Protein 1I0V (pdb70)

Nearest PDB structures (foldseek):
  1i2g-assembly1_A  TM=1.007E+00  e=4.460E-22  Aspergillus oryzae
  1g02-assembly1_A  TM=1.008E+00  e=8.423E-22  Aspergillus oryzae
  1low-assembly1_A  TM=1.007E+00  e=7.904E-22  Aspergillus oryzae
  1fzu-assembly1_A  TM=1.007E+00  e=9.565E-22  Aspergillus oryzae
  1loy-assembly1_A  TM=1.006E+00  e=1.019E-21  Aspergillus oryzae

Secondary structure (DSSP, 8-state):
--SEEETTEEE-HHHHHHHHHHHHHHHHHT--BTTTTBSEEE--TT----SS-S-EEEEE--TTSSPP-SS---SEEEEEETT--EEEEEESTTSSTT--EE--

InterPro domains:
  IPR000026 Guanine-specific ribonuclease N1-like [PF00545] (26-130)
  IPR016191 Ribonuclease/ribotoxin [SSF53933] (27-129)
  IPR048269 Ribonuclease ribotoxin, alpha-sarcin type [PIRSF037430] (25-130)

B-factor: mean 15.84, std 8.03, range [5.43, 46.34]

Radius of gyration: 12.36 Å; Cα contacts (8 Å, |Δi|>4): 205; chains: 1; bounding box: 28×29×30 Å

Sequence (104 aa):
ACDYTCGSNCYSSSDVSTAQAAGYKLHEDGETVGSNSYPHKYNNYEGFDFSVSSPYYEWPILSSGDVYSGGGGSPGADRVVFNENNQLAGVITHTGASGNNFVECT

Solvent-accessible surface area: 5388 Å² total; per-residue (Å²): 153,48,77,54,46,2,45,116,46,73,4,43,62,76,52,2,67,73,6,18,59,26,0,44,69,35,40,97,92,68,98,79,28,30,124,81,51,7,11,64,88,10,77,34,191,60,55,37,124,27,121,28,74,70,69,23,33,11,1,1,8,38,80,80,56,100,65,8,102,29,58,98,19,44,31,2,9,0,0,0,2,74,100,55,80,61,16,10,4,0,2,47,60,78,22,93,71,84,82,21,58,90,15,138

Organism: Aspergillus oryzae (strain ATCC 42149 / RIB 40) (NCBI:txid510516)

CATH classification: 3.10.450.30

GO terms:
  GO:0001411 hyphal tip (C, IDA)
  GO:0030428 cell septum (C, IDA)

Structure (mmCIF, N/CA/C/O backbone):
data_1I0V
#
_entry.id   1I0V
#
_cell.length_a   40.321
_cell.length_b   47.609
_cell.length_c   50.541
_cell.angle_alpha   90.0
_cell.angle_beta   90.0
_cell.angle_gamma   90.0
#
_symmetry.space_group_name_H-M   'P 21 21 21'
#
loop_
_entity.id
_entity.type
_entity.pdbx_description
1 polymer 'GUANYL-SPECIFIC RIBONUCLEASE T1'
2 non-polymer 'CALCIUM ION'
3 non-polymer "GUANOSINE-2'-MONOPHOSPHATE"
4 water water
#
loop_
_atom_site.group_PDB
_atom_site.id
_atom_site.type_symbol
_atom_site.label_atom_id
_atom_site.label_alt_id
_atom_site.label_comp_id
_atom_site.label_asym_id
_atom_site.label_entity_id
_atom_site.label_seq_id
_atom_site.pdbx_PDB_ins_code
_atom_site.Cartn_x
_atom_site.Cartn_y
_atom_site.Cartn_z
_atom_site.occupancy
_atom_site.B_iso_or_equiv
_atom_site.auth_seq_id
_atom_site.auth_comp_id
_atom_site.auth_asym_id
_atom_site.auth_atom_id
_atom_site.pdbx_PDB_model_num
ATOM 1 N N . ALA A 1 1 ? 4.416 6.275 30.504 1.00 10.62 1 ALA A N 1
ATOM 2 C CA . ALA A 1 1 ? 5.677 5.930 29.789 1.00 10.78 1 ALA A CA 1
ATOM 3 C C . ALA A 1 1 ? 5.731 6.672 28.461 1.00 10.27 1 ALA A C 1
ATOM 4 O O . ALA A 1 1 ? 4.694 7.005 27.890 1.00 13.18 1 ALA A O 1
ATOM 6 N N . CYS A 1 2 ? 6.943 6.926 27.973 1.00 10.53 2 CYS A N 1
ATOM 7 C CA . CYS A 1 2 ? 7.132 7.637 26.708 1.00 10.95 2 CYS A CA 1
ATOM 8 C C . CYS A 1 2 ? 7.127 6.685 25.534 1.00 12.72 2 CYS A C 1
ATOM 9 O O . CYS A 1 2 ? 7.711 5.605 25.598 1.00 14.39 2 CYS A O 1
ATOM 12 N N . ASP A 1 3 ? 6.463 7.082 24.460 1.00 10.09 3 ASP A N 1
ATOM 13 C CA . ASP A 1 3 ? 6.457 6.275 23.258 1.00 11.45 3 ASP A CA 1
ATOM 14 C C . ASP A 1 3 ? 7.807 6.520 22.593 1.00 10.46 3 ASP A C 1
ATOM 15 O O . ASP A 1 3 ? 8.362 5.640 21.940 1.00 12.84 3 ASP A O 1
ATOM 20 N N . TYR A 1 4 ? 8.331 7.728 22.785 1.00 9.94 4 TYR A N 1
ATOM 21 C CA . TYR A 1 4 ? 9.629 8.121 22.252 1.00 9.96 4 TYR A CA 1
ATOM 22 C C . TYR A 1 4 ? 10.347 8.939 23.312 1.00 9.03 4 TYR A C 1
ATOM 23 O O . TYR A 1 4 ? 9.778 9.870 23.878 1.00 11.08 4 TYR A O 1
ATOM 32 N N . THR A 1 5 ? 11.588 8.576 23.597 1.00 8.88 5 THR A N 1
ATOM 33 C CA . THR A 1 5 ? 12.372 9.301 24.576 1.00 10.18 5 THR A CA 1
ATOM 34 C C . THR A 1 5 ? 13.582 9.867 23.854 1.00 8.54 5 THR A C 1
ATOM 35 O O . THR A 1 5 ? 14.412 9.121 23.337 1.00 10.61 5 THR A O 1
ATOM 39 N N . CYS A 1 6 ? 13.659 11.192 23.787 1.00 8.29 6 CYS A N 1
ATOM 40 C CA . CYS A 1 6 ? 14.769 11.868 23.132 1.00 8.62 6 CYS A CA 1
ATOM 41 C C . CYS A 1 6 ? 15.584 12.527 24.229 1.00 9.72 6 CYS A C 1
ATOM 42 O O . CYS A 1 6 ? 15.308 13.661 24.619 1.00 10.28 6 CYS A O 1
ATOM 45 N N . GLY A 1 7 ? 16.593 11.820 24.724 1.00 12.60 7 GLY A N 1
ATOM 46 C CA . GLY A 1 7 ? 17.387 12.369 25.802 1.00 12.08 7 GLY A CA 1
ATOM 47 C C . GLY A 1 7 ? 16.486 12.427 27.020 1.00 13.08 7 GLY A C 1
ATOM 48 O O . GLY A 1 7 ? 16.082 11.392 27.545 1.00 14.85 7 GLY A O 1
ATOM 49 N N . SER A 1 8 ? 16.149 13.638 27.451 1.00 11.42 8 SER A N 1
ATOM 50 C CA . SER A 1 8 ? 15.288 13.835 28.608 1.00 13.96 8 SER A CA 1
ATOM 51 C C . SER A 1 8 ? 13.851 14.156 28.199 1.00 11.72 8 SER A C 1
ATOM 52 O O . SER A 1 8 ? 12.955 14.189 29.043 1.00 16.09 8 SER A O 1
ATOM 55 N N . ASN A 1 9 ? 13.632 14.395 26.911 1.00 8.89 9 ASN A N 1
ATOM 56 C CA . ASN A 1 9 ? 12.299 14.729 26.428 1.00 8.44 9 ASN A CA 1
ATOM 57 C C . ASN A 1 9 ? 11.453 13.495 26.163 1.00 8.52 9 ASN A C 1
ATOM 58 O O . ASN A 1 9 ? 11.896 12.528 25.543 1.00 11.54 9 ASN A O 1
ATOM 63 N N . CYS A 1 10 ? 10.218 13.561 26.632 1.00 8.47 10 CYS A N 1
ATOM 64 C CA . CYS A 1 10 ? 9.265 12.468 26.537 1.00 9.05 10 CYS A CA 1
ATOM 65 C C . CYS A 1 10 ? 8.113 12.792 25.609 1.00 8.66 10 CYS A C 1
ATOM 66 O O . CYS A 1 10 ? 7.399 13.767 25.826 1.00 9.84 10 CYS A O 1
ATOM 69 N N . TYR A 1 11 ? 7.918 11.962 24.592 1.00 8.52 11 TYR A N 1
ATOM 70 C CA . TYR A 1 11 ? 6.847 12.178 23.633 1.00 8.27 11 TYR A CA 1
ATOM 71 C C . TYR A 1 11 ? 5.909 10.995 23.515 1.00 9.13 11 TYR A C 1
ATOM 72 O O . TYR A 1 11 ? 6.333 9.840 23.581 1.00 10.46 11 TYR A O 1
ATOM 81 N N . SER A 1 12 ? 4.630 11.295 23.338 1.00 8.85 12 SER A 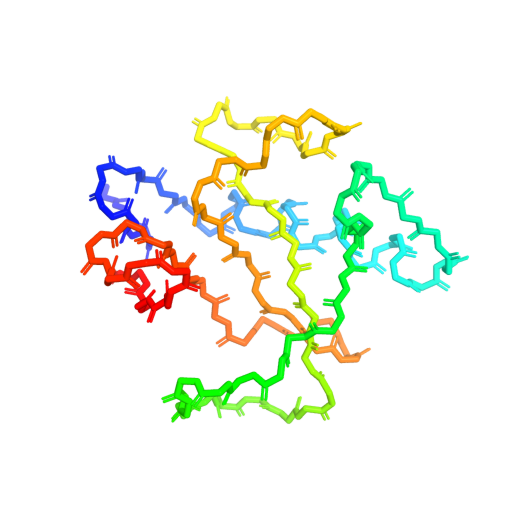N 1
ATOM 82 C CA . SER A 1 12 ? 3.634 10.258 23.141 1.00 9.14 12 SER A CA 1
ATOM 83 C C . SER A 1 12 ? 3.401 10.213 21.636 1.00 9.93 12 SER A C 1
ATOM 84 O O . SER A 1 12 ? 3.826 11.112 20.902 1.00 9.65 12 SER A O 1
ATOM 87 N N . SER A 1 13 ? 2.735 9.167 21.169 1.00 9.31 13 SER A N 1
ATOM 88 C CA . SER A 1 13 ? 2.455 9.048 19.752 1.00 10.35 13 SER A CA 1
ATOM 89 C C . SER A 1 13 ? 1.623 10.233 19.278 1.00 9.48 13 SER A C 1
ATOM 90 O O . SER A 1 13 ? 1.775 10.681 18.144 1.00 10.31 13 SER A O 1
ATOM 95 N N . SER A 1 14 ? 0.751 10.749 20.141 1.00 10.57 14 SER A N 1
ATOM 96 C CA . SER A 1 14 ? -0.079 11.886 19.763 1.00 10.89 14 SER A CA 1
ATOM 97 C C . SER A 1 14 ? 0.774 13.139 19.554 1.00 8.81 14 SER A C 1
ATOM 98 O O . SER A 1 14 ? 0.465 13.960 18.691 1.00 9.87 14 SER A O 1
ATOM 101 N N . ASP A 1 15 ? 1.844 13.286 20.333 1.00 8.25 15 ASP A N 1
ATOM 102 C CA . ASP A 1 15 ? 2.727 14.441 20.175 1.00 7.30 15 ASP A CA 1
ATOM 103 C C . ASP A 1 15 ? 3.363 14.368 18.799 1.00 8.78 15 ASP A C 1
ATOM 104 O O . ASP A 1 15 ? 3.460 15.357 18.077 1.00 8.45 15 ASP A O 1
ATOM 109 N N . VAL A 1 16 ? 3.816 13.174 18.448 1.00 8.09 16 VAL A N 1
ATOM 110 C CA . VAL A 1 16 ? 4.466 12.956 17.167 1.00 9.04 16 VAL A CA 1
ATOM 111 C C . VAL A 1 16 ? 3.513 13.184 15.994 1.00 8.86 16 VAL A C 1
ATOM 112 O O . VAL A 1 16 ? 3.872 13.820 15.009 1.00 10.40 16 VAL A O 1
ATOM 116 N N . SER A 1 17 ? 2.300 12.658 16.098 1.00 9.81 17 SER A N 1
ATOM 117 C CA . SER A 1 17 ? 1.313 12.812 15.039 1.00 10.20 17 SER A CA 1
ATOM 118 C C . SER A 1 17 ? 0.984 14.275 14.797 1.00 10.19 17 SER A C 1
ATOM 119 O O . SER A 1 17 ? 0.858 14.721 13.655 1.00 10.41 17 SER A O 1
ATOM 126 N N . THR A 1 18 ? 0.816 15.012 15.882 1.00 10.08 18 THR A N 1
ATOM 127 C CA . THR A 1 18 ? 0.500 16.427 15.793 1.00 11.11 18 THR A CA 1
ATOM 128 C C . THR A 1 18 ? 1.634 17.191 15.104 1.00 9.81 18 THR A C 1
ATOM 129 O O . THR A 1 18 ? 1.388 18.004 14.212 1.00 12.20 18 THR A O 1
ATOM 133 N N . ALA A 1 19 ? 2.872 16.933 15.518 1.00 9.49 19 ALA A N 1
ATOM 134 C CA . ALA A 1 19 ? 4.017 17.607 14.917 1.00 9.99 19 ALA A CA 1
ATOM 135 C C . ALA A 1 19 ? 4.129 17.238 13.442 1.00 9.98 19 ALA A C 1
ATOM 136 O O . ALA A 1 19 ? 4.301 18.101 12.581 1.00 10.01 19 ALA A O 1
ATOM 138 N N . GLN A 1 20 ? 4.028 15.945 13.153 1.00 9.02 20 GLN A N 1
ATOM 139 C CA . GLN A 1 20 ? 4.125 15.454 11.786 1.00 8.38 20 GLN A CA 1
ATOM 140 C C . GLN A 1 20 ? 3.077 16.076 10.866 1.00 10.22 20 GLN A C 1
ATOM 141 O O . GLN A 1 20 ? 3.375 16.425 9.725 1.00 11.33 20 GLN A O 1
ATOM 147 N N . ALA A 1 21 ? 1.850 16.211 11.359 1.00 11.00 21 ALA A N 1
ATOM 148 C CA . ALA A 1 21 ? 0.773 16.790 10.562 1.00 12.27 21 ALA A CA 1
ATOM 149 C C . ALA A 1 21 ? 1.100 18.223 10.150 1.00 10.10 21 ALA A C 1
ATOM 150 O O . ALA A 1 21 ? 0.864 18.618 9.009 1.00 11.60 21 ALA A O 1
ATOM 152 N N . ALA A 1 22 ? 1.644 18.997 11.083 1.00 10.62 22 ALA A N 1
ATOM 153 C CA . ALA A 1 22 ? 2.003 20.385 10.811 1.00 10.86 22 ALA A CA 1
ATOM 154 C C . ALA A 1 22 ? 3.120 20.451 9.778 1.00 11.05 22 ALA A C 1
ATOM 155 O O . ALA A 1 22 ? 3.049 21.217 8.815 1.00 11.97 22 ALA A O 1
ATOM 157 N N . GLY A 1 23 ? 4.153 19.641 9.980 1.00 8.96 23 GLY A N 1
ATOM 158 C CA . GLY A 1 23 ? 5.269 19.630 9.056 1.00 9.84 23 GLY A CA 1
ATOM 159 C C . GLY A 1 23 ? 4.873 19.193 7.661 1.00 8.87 23 GLY A C 1
ATOM 160 O O . GLY A 1 23 ? 5.309 19.776 6.668 1.00 10.21 23 GLY A O 1
ATOM 161 N N . TYR A 1 24 ? 4.032 18.167 7.574 1.00 9.09 24 TYR A N 1
ATOM 162 C CA . TYR A 1 24 ? 3.609 17.673 6.275 1.00 8.98 24 TYR A CA 1
ATOM 163 C C . TYR A 1 24 ? 2.789 18.707 5.518 1.00 9.66 24 TYR A C 1
ATOM 164 O O . TYR A 1 24 ? 2.942 18.864 4.308 1.00 10.30 24 TYR A O 1
ATOM 173 N N . LYS A 1 25 ? 1.916 19.409 6.230 1.00 9.44 25 LYS A N 1
ATOM 174 C CA . LYS A 1 25 ? 1.086 20.433 5.604 1.00 11.44 25 LYS A CA 1
ATOM 175 C C . LYS A 1 25 ? 1.962 21.503 4.955 1.00 9.68 25 LYS A C 1
ATOM 176 O O . LYS A 1 25 ? 1.736 21.888 3.806 1.00 11.55 25 LYS A O 1
ATOM 179 N N . LEU A 1 26 ? 2.963 21.977 5.690 1.00 8.72 26 LEU A N 1
ATOM 180 C CA . LEU A 1 26 ? 3.870 22.991 5.165 1.00 9.17 26 LEU A CA 1
ATOM 181 C C . LEU A 1 26 ? 4.596 22.446 3.950 1.00 9.18 26 LEU A C 1
ATOM 182 O O . LEU A 1 26 ? 4.763 23.139 2.948 1.00 10.89 26 LEU A O 1
ATOM 187 N N . HIS A 1 27 ? 5.023 21.193 4.037 1.00 9.91 27 HIS A N 1
ATOM 188 C CA . HIS A 1 27 ? 5.719 20.564 2.930 1.00 9.55 27 HIS A CA 1
ATOM 189 C C . HIS A 1 27 ? 4.843 20.547 1.685 1.00 9.75 27 HIS A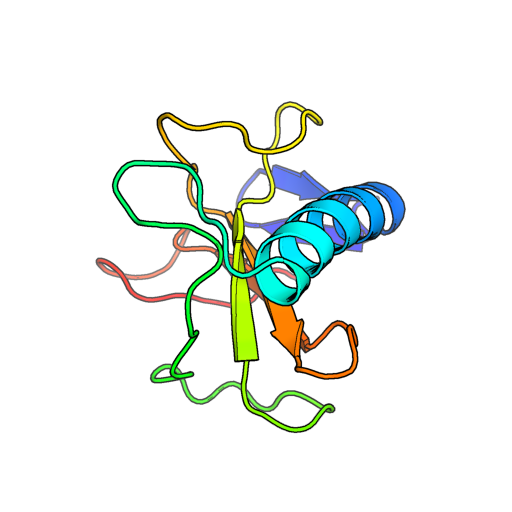 C 1
ATOM 190 O O . HIS A 1 27 ? 5.294 20.884 0.593 1.00 11.10 27 HIS A O 1
ATOM 197 N N . GLU A 1 28 ? 3.589 20.146 1.854 1.00 9.76 28 GLU A N 1
ATOM 198 C CA . GLU A 1 28 ? 2.659 20.075 0.734 1.00 11.04 28 GLU A CA 1
ATOM 199 C C . GLU A 1 28 ? 2.396 21.442 0.118 1.00 11.14 28 GLU A C 1
ATOM 200 O O . GLU A 1 28 ? 2.230 21.562 -1.096 1.00 14.24 28 GLU A O 1
ATOM 206 N N . ASP A 1 29 ? 2.365 22.472 0.955 1.00 11.09 29 ASP A N 1
ATOM 207 C CA . ASP A 1 29 ? 2.112 23.823 0.471 1.00 12.53 29 ASP A CA 1
ATOM 208 C C . ASP A 1 29 ? 3.360 24.517 -0.060 1.00 11.70 29 ASP A C 1
ATOM 209 O O . ASP A 1 29 ? 3.269 25.596 -0.643 1.00 14.43 29 ASP A O 1
ATOM 214 N N . GLY A 1 30 ? 4.521 23.903 0.137 1.00 10.57 30 GLY A N 1
ATOM 215 C CA . GLY A 1 30 ? 5.755 24.505 -0.336 1.00 11.54 30 GLY A CA 1
ATOM 216 C C . GLY A 1 30 ? 6.146 25.732 0.468 1.00 11.17 30 GLY A C 1
ATOM 217 O O . GLY A 1 30 ? 6.661 26.708 -0.078 1.00 11.66 30 GLY A O 1
ATOM 218 N N . GLU A 1 31 ? 5.898 25.684 1.771 1.00 10.33 31 GLU A N 1
ATOM 219 C CA . GLU A 1 31 ? 6.227 26.793 2.656 1.00 10.44 31 GLU A CA 1
ATOM 220 C C . GLU A 1 31 ? 7.128 26.301 3.773 1.00 10.08 31 GLU A C 1
ATOM 221 O O . GLU A 1 31 ? 7.202 25.101 4.039 1.00 11.08 31 GLU A O 1
ATOM 227 N N . THR A 1 32 ? 7.816 27.227 4.428 1.00 10.88 32 THR A N 1
ATOM 228 C CA . THR A 1 32 ? 8.717 26.862 5.512 1.00 10.50 32 THR A CA 1
ATOM 229 C C . THR A 1 32 ? 8.599 27.846 6.661 1.00 12.01 32 THR A C 1
ATOM 230 O O . THR A 1 32 ? 7.973 28.900 6.532 1.00 13.84 32 THR A O 1
ATOM 234 N N . VAL A 1 33 ? 9.192 27.492 7.793 1.00 9.61 33 VAL A N 1
ATOM 235 C CA . VAL A 1 33 ? 9.176 28.351 8.966 1.00 12.46 33 VAL A CA 1
ATOM 236 C C . VAL A 1 33 ? 10.531 28.231 9.656 1.00 10.00 33 VAL A C 1
ATOM 237 O O . VAL A 1 33 ? 11.179 27.184 9.595 1.00 11.99 33 VAL A O 1
ATOM 244 N N . GLY A 1 34 ? 10.964 29.311 10.295 1.00 11.62 34 GLY A N 1
ATOM 245 C CA . GLY A 1 34 ? 12.237 29.293 10.990 1.00 12.40 34 GLY A CA 1
ATOM 246 C C . GLY A 1 34 ? 13.416 29.638 10.104 1.00 12.07 34 GLY A C 1
ATOM 247 O O . GLY A 1 34 ? 13.339 29.550 8.879 1.00 11.65 34 GLY A O 1
ATOM 248 N N . SER A 1 35 ? 14.520 30.028 10.732 1.00 11.87 35 SER A N 1
ATOM 249 C CA . SER A 1 35 ? 15.720 30.387 9.994 1.00 12.55 35 SER A CA 1
ATOM 250 C C . SER A 1 35 ? 16.350 29.190 9.293 1.00 13.08 35 SER A C 1
ATOM 251 O O . SER A 1 35 ? 17.105 29.362 8.337 1.00 14.74 35 SER A O 1
ATOM 256 N N . ASN A 1 36 ? 16.047 27.981 9.762 1.00 11.94 36 ASN A N 1
ATOM 257 C CA . ASN A 1 36 ? 16.593 26.775 9.141 1.00 14.22 36 ASN A CA 1
ATOM 258 C C . ASN A 1 36 ? 15.653 26.215 8.079 1.00 13.43 36 ASN A C 1
ATOM 259 O O . ASN A 1 36 ? 15.888 25.140 7.528 1.00 14.79 36 ASN A O 1
ATOM 264 N N . SER A 1 37 ? 14.582 26.951 7.807 1.00 10.81 37 SER A N 1
ATOM 265 C CA . SER A 1 37 ? 13.608 26.569 6.796 1.00 11.86 37 SER A CA 1
ATOM 266 C C . SER A 1 37 ? 13.048 25.158 6.949 1.00 9.98 37 SER A C 1
ATOM 267 O O . SER A 1 37 ? 13.305 24.279 6.125 1.00 13.00 37 SER A O 1
ATOM 272 N N . TYR A 1 38 ? 12.273 24.953 8.006 1.00 9.33 38 TYR A N 1
ATOM 273 C CA . TYR A 1 38 ? 11.642 23.661 8.245 1.00 7.51 38 TYR A CA 1
ATOM 274 C C . TYR A 1 38 ? 10.249 23.697 7.634 1.00 9.61 38 TYR A C 1
ATOM 275 O O . TYR A 1 38 ? 9.594 24.737 7.622 1.00 10.23 38 TYR A O 1
ATOM 284 N N . PRO A 1 39 ? 9.783 22.569 7.090 1.00 7.37 39 PRO A N 1
ATOM 285 C CA . PRO A 1 39 ? 10.478 21.284 7.023 1.00 7.78 39 PRO A CA 1
ATOM 286 C C . PRO A 1 39 ? 11.442 21.304 5.855 1.00 7.92 39 PRO A C 1
ATOM 287 O O . PRO A 1 39 ? 11.212 21.993 4.867 1.00 10.64 39 PRO A O 1
ATOM 291 N N . HIS A 1 40 ? 12.532 20.563 5.971 1.00 9.33 40 HIS A N 1
ATOM 292 C CA . HIS A 1 40 ? 13.477 20.492 4.876 1.00 9.14 40 HIS A CA 1
ATOM 293 C C . HIS A 1 40 ? 13.936 19.053 4.745 1.00 8.79 40 HIS A C 1
ATOM 294 O O . HIS A 1 40 ? 13.705 18.229 5.6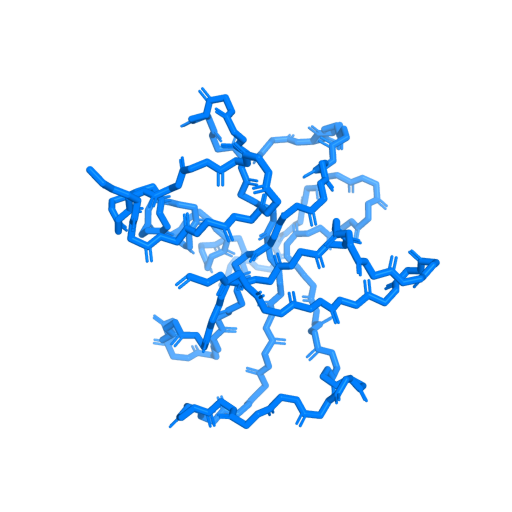33 1.00 10.14 40 HIS A O 1
ATOM 301 N N . LYS A 1 41 ? 14.564 18.746 3.621 1.00 10.92 41 LYS A N 1
ATOM 302 C CA . LYS A 1 41 ? 15.029 17.397 3.364 1.00 10.86 41 LYS A CA 1
ATOM 303 C C . LYS A 1 41 ? 15.983 16.875 4.425 1.00 12.06 41 LYS A C 1
ATOM 304 O O . LYS A 1 41 ? 16.842 17.601 4.923 1.00 12.98 41 LYS A O 1
ATOM 308 N N . TYR A 1 42 ? 15.792 15.612 4.786 1.00 11.67 42 TYR A N 1
ATOM 309 C CA . TYR A 1 42 ? 16.652 14.930 5.741 1.00 10.78 42 TYR A CA 1
ATOM 310 C C . TYR A 1 42 ? 17.415 13.938 4.869 1.00 12.91 42 TYR A C 1
ATOM 311 O O . TYR A 1 42 ? 16.824 13.023 4.305 1.00 12.80 42 TYR A O 1
ATOM 320 N N . ASN A 1 43 ? 18.724 14.133 4.757 1.00 13.97 43 ASN A N 1
ATOM 321 C CA . ASN A 1 43 ? 19.572 13.298 3.904 1.00 13.20 43 ASN A CA 1
ATOM 322 C C . ASN A 1 43 ? 19.909 11.907 4.429 1.00 13.71 43 ASN A C 1
ATOM 323 O O . ASN A 1 43 ? 20.368 11.049 3.676 1.00 18.70 43 ASN A O 1
ATOM 328 N N . ASN A 1 44 ? 19.674 11.690 5.715 1.00 12.94 44 ASN A N 1
ATOM 329 C CA . ASN A 1 44 ? 19.970 10.422 6.366 1.00 12.08 44 ASN A CA 1
ATOM 330 C C . ASN A 1 44 ? 21.449 10.059 6.258 1.00 12.44 44 ASN A C 1
ATOM 331 O O . ASN A 1 44 ? 21.801 8.930 5.906 1.00 15.64 44 ASN A O 1
ATOM 336 N N . TYR A 1 45 ? 22.313 11.023 6.562 1.00 11.92 45 TYR A N 1
ATOM 337 C CA . TYR A 1 45 ? 23.752 10.788 6.529 1.00 14.22 45 TYR A CA 1
ATOM 338 C C . TYR A 1 45 ? 24.076 9.735 7.583 1.00 14.86 45 TYR A C 1
ATOM 339 O O . TYR A 1 45 ? 25.010 8.947 7.426 1.00 16.92 45 TYR A O 1
ATOM 348 N N . GLU A 1 46 ? 23.295 9.736 8.661 1.00 13.63 46 GLU A N 1
ATOM 349 C CA . GLU A 1 46 ? 23.478 8.791 9.757 1.00 14.64 46 GLU A CA 1
ATOM 350 C C . GLU A 1 46 ? 23.324 7.350 9.287 1.00 16.13 46 GLU A C 1
ATOM 351 O O . GLU A 1 46 ? 23.928 6.437 9.851 1.00 18.12 46 GLU A O 1
ATOM 357 N N . GLY A 1 47 ? 22.501 7.147 8.264 1.00 17.33 47 GLY A N 1
ATOM 358 C CA . GLY A 1 47 ? 22.293 5.810 7.739 1.00 16.21 47 GLY A CA 1
ATOM 359 C C . GLY A 1 47 ? 21.285 4.978 8.508 1.00 20.45 47 GLY A C 1
ATOM 360 O O . GLY A 1 47 ? 21.408 3.753 8.567 1.00 23.20 47 GLY A O 1
ATOM 361 N N . PHE A 1 48 ? 20.291 5.630 9.103 1.00 15.26 48 PHE A N 1
ATOM 362 C CA . PHE A 1 48 ? 19.262 4.915 9.850 1.00 15.07 48 PHE A CA 1
ATOM 363 C C . PHE A 1 48 ? 18.508 3.996 8.907 1.00 17.49 48 PHE A C 1
ATOM 364 O O . PHE A 1 48 ? 18.310 4.319 7.738 1.00 19.94 48 PHE A O 1
ATOM 372 N N . ASP A 1 49 ? 18.081 2.847 9.420 1.00 21.51 49 ASP A N 1
ATOM 373 C CA . ASP A 1 49 ? 1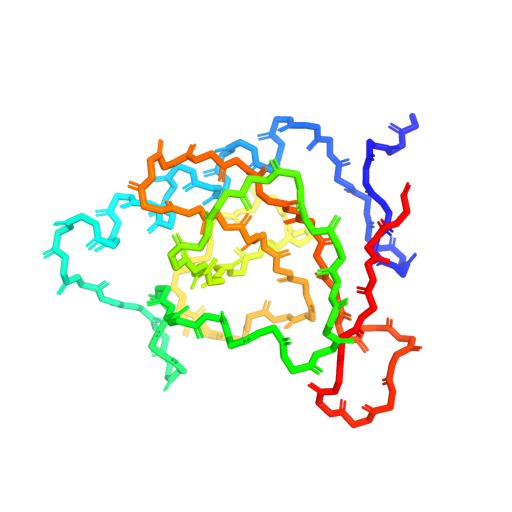7.348 1.889 8.604 1.00 20.26 49 ASP A CA 1
ATOM 374 C C . ASP A 1 49 ? 15.846 2.082 8.787 1.00 24.02 49 ASP A C 1
ATOM 375 O O . ASP A 1 49 ? 15.191 1.318 9.495 1.00 33.94 49 ASP A O 1
ATOM 380 N N . PHE A 1 50 ? 15.300 3.115 8.146 1.00 23.78 50 PHE A N 1
ATOM 381 C CA . PHE A 1 50 ? 13.875 3.402 8.237 1.00 20.18 50 PHE A CA 1
ATOM 382 C C . PHE A 1 50 ? 13.070 2.368 7.455 1.00 19.33 50 PHE A C 1
ATOM 383 O O . PHE A 1 50 ? 13.531 1.855 6.436 1.00 25.77 50 PHE A O 1
ATOM 391 N N . SER A 1 51 ? 11.863 2.072 7.932 1.00 20.11 51 SER A N 1
ATOM 392 C CA . SER A 1 51 ? 11.006 1.082 7.288 1.00 20.34 51 SER A CA 1
ATOM 393 C C . SER A 1 51 ? 10.200 1.658 6.130 1.00 25.46 51 SER A C 1
ATOM 394 O O . SER A 1 51 ? 9.545 0.918 5.397 1.00 29.14 51 SER A O 1
ATOM 399 N N . VAL A 1 52 ? 10.234 2.977 5.970 1.00 17.82 52 VAL A N 1
ATOM 400 C CA . VAL A 1 52 ? 9.507 3.617 4.882 1.00 17.23 52 VAL A CA 1
ATOM 401 C C . VAL A 1 52 ? 10.487 4.225 3.890 1.00 15.69 52 VAL A C 1
ATOM 402 O O . VAL A 1 52 ? 11.627 4.532 4.236 1.00 18.20 52 VAL A O 1
ATOM 406 N N . SER A 1 53 ? 10.035 4.392 2.654 1.00 19.98 53 SER A N 1
ATOM 407 C CA . SER A 1 53 ? 10.869 4.931 1.589 1.00 16.08 53 SER A CA 1
ATOM 408 C C . SER A 1 53 ? 11.116 6.433 1.646 1.00 16.97 53 SER A C 1
ATOM 409 O O . SER A 1 53 ? 10.317 7.194 2.195 1.00 17.38 53 SER A O 1
ATOM 414 N N . SER A 1 54 ? 12.241 6.844 1.068 1.00 19.02 54 SER A N 1
ATOM 415 C CA . SER A 1 54 ? 12.620 8.248 0.997 1.00 18.50 54 SER A CA 1
ATOM 416 C C . SER A 1 54 ? 11.879 8.814 -0.215 1.00 21.86 54 SER A C 1
ATOM 417 O O . SER A 1 54 ? 11.236 8.068 -0.952 1.00 25.70 54 SER A O 1
ATOM 420 N N . PRO A 1 55 ? 11.963 10.133 -0.448 1.00 17.56 55 PRO A N 1
ATOM 421 C CA . PRO A 1 55 ? 12.680 11.164 0.311 1.00 18.65 55 PRO A CA 1
ATOM 422 C C . PRO A 1 55 ? 12.148 11.361 1.725 1.00 11.70 55 PRO A C 1
ATOM 423 O O . PRO A 1 55 ? 10.983 11.092 2.006 1.00 13.95 55 PRO A O 1
ATOM 427 N N . TYR A 1 56 ? 13.018 11.842 2.604 1.00 11.86 56 TYR A N 1
ATOM 428 C CA . TYR A 1 56 ? 12.660 12.106 3.990 1.00 10.75 56 TYR A CA 1
ATOM 429 C C . TYR A 1 56 ? 12.738 13.599 4.256 1.00 9.25 56 TYR A C 1
ATOM 430 O O . TYR A 1 56 ? 13.530 1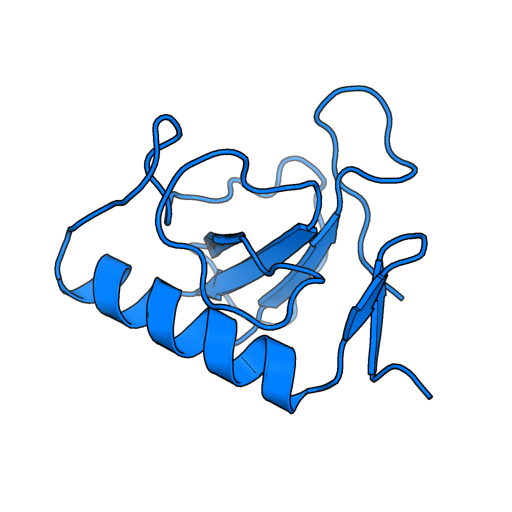4.310 3.635 1.00 10.73 56 TYR A O 1
ATOM 439 N N . TYR A 1 57 ? 11.920 14.055 5.196 1.00 9.23 57 TYR A N 1
ATOM 440 C CA . TYR A 1 57 ? 11.879 15.458 5.583 1.00 8.53 57 TYR A CA 1
ATOM 441 C C . TYR A 1 57 ? 11.885 15.517 7.094 1.00 9.14 57 TYR A C 1
ATOM 442 O O . TYR A 1 57 ? 11.293 14.664 7.755 1.00 10.48 57 TYR A O 1
ATOM 451 N N . GLU A 1 58 ? 12.564 16.512 7.649 1.00 9.27 58 GLU A N 1
ATOM 452 C CA . GLU A 1 58 ? 12.599 16.656 9.090 1.00 9.70 58 GLU A CA 1
ATOM 453 C C . GLU A 1 58 ? 11.848 17.908 9.513 1.00 7.99 58 GLU A C 1
ATOM 454 O O . GLU A 1 58 ? 11.833 18.923 8.803 1.00 9.65 58 GLU A O 1
ATOM 460 N N . TRP A 1 59 ? 11.221 17.818 10.676 1.00 7.79 59 TRP A N 1
ATOM 461 C CA . TRP A 1 59 ? 10.421 18.893 11.240 1.00 7.53 59 TRP A CA 1
ATOM 462 C C . TRP A 1 59 ? 10.616 18.829 12.750 1.00 7.51 59 TRP A C 1
ATOM 463 O O . TRP A 1 59 ? 10.602 17.750 13.339 1.00 8.22 59 TRP A O 1
ATOM 474 N N . PRO A 1 60 ? 10.792 19.984 13.406 1.00 6.23 60 PRO A N 1
ATOM 475 C CA . PRO A 1 60 ? 10.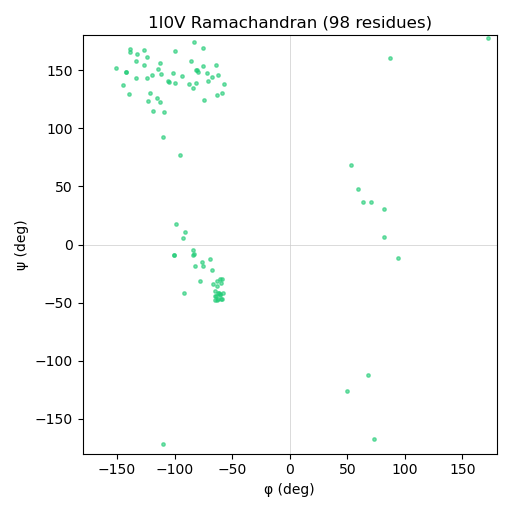993 19.957 14.856 1.00 6.84 60 PRO A CA 1
ATOM 476 C C . PRO A 1 60 ? 9.787 19.517 15.654 1.00 7.17 60 PRO A C 1
ATOM 477 O O . PRO A 1 60 ? 8.651 19.804 15.285 1.00 9.62 60 PRO A O 1
ATOM 481 N N . ILE A 1 61 ? 10.051 18.792 16.733 1.00 7.18 61 ILE A N 1
ATOM 482 C CA . ILE A 1 61 ? 9.007 18.399 17.663 1.00 6.44 61 ILE A CA 1
ATOM 483 C C . ILE A 1 61 ? 9.518 19.027 18.960 1.00 7.39 61 ILE A C 1
ATOM 484 O O . ILE A 1 61 ? 10.689 18.877 19.309 1.00 8.82 61 ILE A O 1
ATOM 489 N N . LEU A 1 62 ? 8.647 19.762 19.645 1.00 8.24 62 LEU A N 1
ATOM 490 C CA . LEU A 1 62 ? 9.034 20.486 20.852 1.00 8.21 62 LEU A CA 1
ATOM 491 C C . LEU A 1 62 ? 8.548 19.873 22.150 1.00 7.92 62 LEU A C 1
ATOM 492 O O . LEU A 1 62 ? 7.414 19.404 22.246 1.00 9.69 62 LEU A O 1
ATOM 497 N N . SER A 1 63 ? 9.403 19.907 23.163 1.00 8.08 63 SER A N 1
ATOM 498 C CA . SER A 1 63 ? 9.054 19.345 24.459 1.00 10.64 63 SER A CA 1
ATOM 499 C C . SER A 1 63 ? 7.969 20.157 25.163 1.00 11.95 63 SER A C 1
ATOM 500 O O . SER A 1 63 ? 7.393 19.705 26.150 1.00 15.37 63 SER A O 1
ATOM 503 N N . SER A 1 64 ? 7.690 21.352 24.652 1.00 10.77 64 SER A N 1
ATOM 504 C CA . SER A 1 64 ? 6.668 22.215 25.236 1.00 13.94 64 SER A CA 1
ATOM 505 C C . SER A 1 64 ? 5.272 21.717 24.884 1.00 16.42 64 SER A C 1
ATOM 506 O O . SER A 1 64 ? 4.291 22.083 25.532 1.00 17.78 64 SER A O 1
ATOM 509 N N . GLY A 1 65 ? 5.186 20.881 23.854 1.00 13.43 65 GLY A N 1
ATOM 510 C CA . GLY A 1 65 ? 3.900 20.361 23.430 1.00 16.16 65 GLY A CA 1
ATOM 511 C C . GLY A 1 65 ? 3.292 21.203 22.324 1.00 15.57 65 GLY A C 1
ATOM 512 O O . GLY A 1 65 ? 2.306 20.808 21.704 1.00 19.28 65 GLY A O 1
ATOM 513 N N . ASP A 1 66 ? 3.877 22.371 22.080 1.00 13.35 66 ASP A N 1
ATOM 514 C CA . ASP A 1 66 ? 3.386 23.259 21.037 1.00 13.90 66 ASP A CA 1
ATOM 515 C C . ASP A 1 66 ? 3.993 22.891 19.691 1.00 11.72 66 ASP A C 1
ATOM 516 O O . ASP A 1 66 ? 5.040 22.250 19.624 1.00 13.05 66 ASP A O 1
ATOM 521 N N . VAL A 1 67 ? 3.321 23.292 18.620 1.00 11.09 67 VAL A N 1
ATOM 522 C CA . VAL A 1 67 ? 3.800 23.028 17.274 1.00 11.67 67 VAL A CA 1
ATOM 523 C C . VAL A 1 67 ? 4.849 24.086 16.939 1.00 10.81 67 VAL A C 1
ATOM 524 O O . VAL A 1 67 ? 4.682 25.262 17.269 1.00 13.54 67 VAL A O 1
ATOM 528 N N . TYR A 1 68 ? 5.931 23.669 16.289 1.00 10.02 68 TYR A N 1
ATOM 529 C CA . TYR A 1 68 ? 6.999 24.592 15.933 1.00 9.41 68 TYR A CA 1
ATOM 530 C C . TYR A 1 68 ? 6.482 25.722 15.056 1.00 11.67 68 TYR A C 1
ATOM 531 O O . TYR A 1 68 ? 5.807 25.485 14.053 1.00 13.31 68 TYR A O 1
ATOM 540 N N . SER A 1 69 ? 6.819 26.955 15.429 1.00 13.04 69 SER A N 1
ATOM 541 C CA . SER A 1 69 ? 6.366 28.114 14.676 1.00 15.31 69 SER A CA 1
ATOM 542 C C . SER A 1 69 ? 7.473 29.112 14.304 1.00 19.97 69 SER A C 1
ATOM 543 O O . SER A 1 69 ? 7.183 30.173 13.757 1.00 23.68 69 SER A O 1
ATOM 548 N N A GLY A 1 70 ? 8.699 28.734 14.638 0.75 16.18 70 GLY A N 1
ATOM 549 N N B GLY A 1 70 ? 8.755 28.829 14.563 0.25 15.67 70 GLY A N 1
ATOM 550 C CA A GLY A 1 70 ? 9.857 29.561 14.390 0.75 16.18 70 GLY A CA 1
ATOM 551 C CA B GLY A 1 70 ? 9.772 29.792 14.136 0.25 18.27 70 GLY A CA 1
ATOM 552 C C A GLY A 1 70 ? 10.666 29.621 15.667 0.75 11.67 70 GLY A C 1
ATOM 553 C C B GLY A 1 70 ? 11.119 30.042 14.811 0.25 15.91 70 GLY A C 1
ATOM 554 O O A GLY A 1 70 ? 10.224 29.152 16.720 0.75 15.70 70 GLY A O 1
ATOM 555 O O B GLY A 1 70 ? 12.083 30.400 14.131 0.25 22.24 70 GLY A O 1
ATOM 556 N N A GLY A 1 71 ? 11.852 30.208 15.587 0.75 13.44 71 GLY A N 1
ATOM 557 N N B GLY A 1 71 ? 11.208 29.881 16.130 0.25 13.39 71 GLY A N 1
ATOM 558 C CA A GLY A 1 71 ? 12.691 30.298 16.763 0.75 14.96 71 GLY A CA 1
ATOM 559 C CA B GLY A 1 71 ? 12.476 30.134 16.804 0.25 21.32 71 GLY A CA 1
ATOM 560 C C A GLY A 1 71 ? 13.560 29.062 16.868 0.75 12.76 71 GLY A C 1
ATOM 561 C C B GLY A 1 71 ? 13.396 28.933 16.922 0.25 11.85 71 GLY A C 1
ATOM 562 O O A GLY A 1 71 ? 13.764 28.352 15.889 0.75 15.75 71 GLY A O 1
ATOM 563 O O B GLY A 1 71 ? 13.541 28.157 15.974 0.25 8.53 71 GLY A O 1
ATOM 564 N N . SER A 1 72 ? 14.054 28.795 18.069 1.00 13.29 72 SER A N 1
ATOM 565 C CA . SER A 1 72 ? 14.924 27.654 18.296 1.00 12.09 72 SER A CA 1
ATOM 566 C C . SER A 1 72 ? 14.097 26.385 18.129 1.00 10.77 72 SER A C 1
ATOM 567 O O . SER A 1 72 ? 13.033 26.238 18.729 1.00 12.12 72 SER A O 1
ATOM 570 N N . PRO A 1 73 ? 14.574 25.458 17.294 1.00 10.71 73 PRO A N 1
ATOM 571 C CA 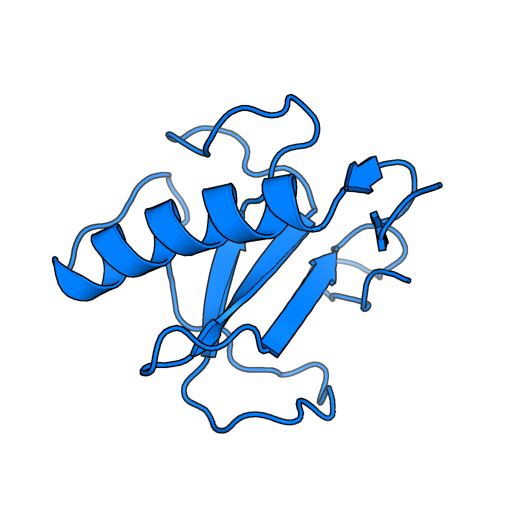. PRO A 1 73 ? 13.857 24.205 17.060 1.00 10.18 73 PRO A CA 1
ATOM 572 C C . PRO A 1 73 ? 14.148 23.139 18.111 1.00 10.26 73 PRO A C 1
ATOM 573 O O . PRO A 1 73 ? 13.548 22.063 18.093 1.00 11.70 73 PRO A O 1
ATOM 577 N N . GLY A 1 74 ? 15.057 23.427 19.033 1.00 10.48 74 GLY A N 1
ATOM 578 C CA . GLY A 1 74 ? 15.394 22.428 20.025 1.00 9.11 74 GLY A CA 1
ATOM 579 C C . GLY A 1 74 ? 16.221 21.353 19.344 1.00 8.57 74 GLY A C 1
ATOM 580 O O . GLY A 1 74 ? 16.662 21.528 18.210 1.00 10.30 74 GLY A O 1
ATOM 581 N N . ALA A 1 75 ? 16.407 20.223 20.015 1.00 8.46 75 ALA A N 1
ATOM 582 C CA . ALA A 1 75 ? 17.223 19.151 19.464 1.00 8.02 75 ALA A CA 1
ATOM 583 C C . ALA A 1 75 ? 16.477 17.994 18.819 1.00 7.31 75 ALA A C 1
ATOM 584 O O . ALA A 1 75 ? 17.101 17.159 18.170 1.00 8.53 75 ALA A O 1
ATOM 586 N N . ASP A 1 76 ? 15.158 17.954 18.962 1.00 7.22 76 ASP A N 1
ATOM 587 C CA . ASP A 1 76 ? 14.373 16.828 18.461 1.00 5.43 76 ASP A CA 1
ATOM 588 C C . ASP A 1 76 ? 13.652 17.055 17.146 1.00 6.95 76 ASP A C 1
ATOM 589 O O . ASP A 1 76 ? 13.203 18.164 16.850 1.00 7.52 76 ASP A O 1
ATOM 594 N N . ARG A 1 77 ? 13.523 15.987 16.363 1.00 6.34 77 ARG A N 1
ATOM 595 C CA . ARG A 1 77 ? 12.875 16.062 15.063 1.00 7.15 77 ARG A CA 1
ATOM 596 C C . ARG A 1 77 ? 12.046 14.838 14.742 1.00 6.90 77 ARG A C 1
ATOM 597 O O . ARG A 1 77 ? 12.371 13.723 15.156 1.00 8.48 77 ARG A O 1
ATOM 605 N N . VAL A 1 78 ? 10.977 15.051 13.992 1.00 6.48 78 VAL A N 1
ATOM 606 C CA . VAL A 1 78 ? 10.188 13.941 13.499 1.00 7.22 78 VAL A CA 1
ATOM 607 C C . VAL A 1 78 ? 10.586 13.879 12.026 1.00 8.38 78 VAL A C 1
ATOM 608 O O . VAL A 1 78 ? 10.779 14.914 11.376 1.00 10.15 78 VAL A O 1
ATOM 618 N N . VAL A 1 79 ? 10.757 12.668 11.515 1.00 8.11 79 VAL A N 1
ATOM 619 C CA . VAL A 1 79 ? 11.132 12.472 10.129 1.00 7.67 79 VAL A CA 1
ATOM 620 C C . VAL A 1 79 ? 9.976 11.766 9.440 1.00 8.96 79 VAL A C 1
ATOM 621 O O . VAL A 1 79 ? 9.514 10.729 9.908 1.00 10.30 79 VAL A O 1
ATOM 625 N N . PHE A 1 80 ? 9.499 12.342 8.344 1.00 7.69 80 PHE A N 1
ATOM 626 C CA . PHE A 1 80 ? 8.389 11.763 7.602 1.00 9.19 80 PHE A CA 1
ATOM 627 C C . PHE A 1 80 ? 8.733 11.750 6.125 1.00 9.88 80 PHE A C 1
ATOM 628 O O . PHE A 1 80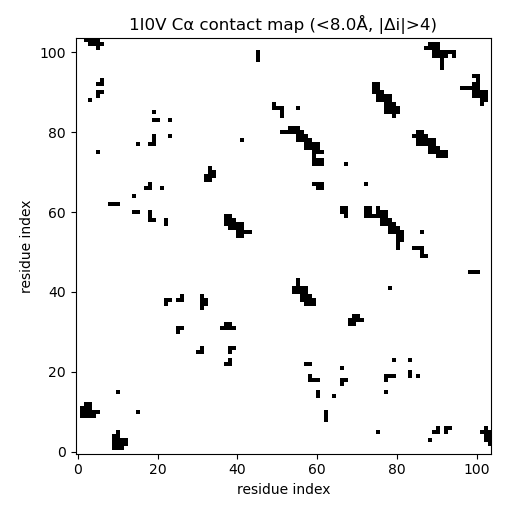 ? 9.664 12.429 5.698 1.00 11.49 80 PHE A O 1
ATOM 636 N N . ASN A 1 81 ? 7.999 10.970 5.339 1.00 10.10 81 ASN A N 1
ATOM 637 C CA . ASN A 1 81 ? 8.298 10.916 3.918 1.00 10.49 81 ASN A CA 1
ATOM 638 C C . ASN A 1 81 ? 7.235 11.583 3.062 1.00 10.69 81 ASN A C 1
ATOM 639 O O . ASN A 1 81 ? 6.320 12.229 3.571 1.00 11.03 81 ASN A O 1
ATOM 644 N N . GLU A 1 82 ? 7.369 11.417 1.754 1.00 11.72 82 GLU A N 1
ATOM 645 C CA . GLU A 1 82 ? 6.451 12.016 0.796 1.00 11.99 82 GLU A CA 1
ATOM 646 C C . GLU A 1 82 ? 4.999 11.590 0.987 1.00 12.40 82 GLU A C 1
ATOM 647 O O . GLU A 1 82 ? 4.082 12.349 0.672 1.00 17.40 82 GLU A O 1
ATOM 658 N N . ASN A 1 83 ? 4.790 10.377 1.495 1.00 14.13 83 ASN A N 1
ATOM 659 C CA . ASN A 1 83 ? 3.443 9.849 1.708 1.00 15.73 83 ASN A CA 1
ATOM 660 C C . ASN A 1 83 ? 2.908 10.162 3.100 1.00 14.64 83 ASN A C 1
ATOM 661 O O . ASN A 1 83 ? 1.880 9.629 3.511 1.00 18.04 83 ASN A O 1
ATOM 666 N N . ASN A 1 84 ? 3.607 11.033 3.819 1.00 14.12 84 ASN A N 1
ATOM 667 C CA . ASN A 1 84 ? 3.222 11.409 5.173 1.00 13.20 84 ASN A CA 1
ATOM 668 C C . ASN A 1 84 ? 3.281 10.197 6.101 1.00 12.00 84 ASN A C 1
ATOM 669 O O . ASN A 1 84 ? 2.450 10.039 6.995 1.00 14.64 84 ASN A O 1
ATOM 674 N N . GLN A 1 85 ? 4.266 9.339 5.865 1.00 11.71 85 GLN A N 1
ATOM 675 C CA . GLN A 1 85 ? 4.476 8.167 6.702 1.00 12.69 85 GLN A CA 1
ATOM 676 C C . GLN A 1 85 ? 5.595 8.525 7.669 1.00 10.50 85 GLN A C 1
ATOM 677 O O . GLN A 1 85 ? 6.575 9.170 7.288 1.00 12.34 85 GLN A O 1
ATOM 683 N N . LEU A 1 86 ? 5.441 8.123 8.922 1.00 11.12 86 LEU A N 1
ATOM 684 C CA . LEU A 1 86 ? 6.452 8.397 9.930 1.00 11.46 86 LEU A CA 1
ATOM 685 C C . LEU A 1 86 ? 7.654 7.484 9.718 1.00 11.51 86 LEU A C 1
ATOM 686 O O . LEU A 1 86 ? 7.512 6.261 9.677 1.00 14.28 86 LEU A O 1
ATOM 691 N N . ALA A 1 87 ? 8.833 8.077 9.568 1.00 9.61 87 ALA A N 1
ATOM 692 C CA . ALA A 1 87 ? 10.057 7.307 9.387 1.00 10.85 87 ALA A CA 1
ATOM 693 C C . ALA A 1 87 ? 10.683 7.076 10.757 1.00 12.96 87 ALA A C 1
ATOM 694 O O . ALA A 1 87 ? 11.161 5.981 11.059 1.00 14.36 87 ALA A O 1
ATOM 696 N N . GLY A 1 88 ? 10.674 8.112 11.589 1.00 10.80 88 GLY A N 1
ATOM 697 C CA . GLY A 1 88 ? 11.235 7.986 12.918 1.00 12.58 88 GLY A CA 1
ATOM 698 C C . GLY A 1 88 ? 11.315 9.310 13.646 1.00 9.07 88 GLY A C 1
ATOM 699 O O . GLY A 1 88 ? 10.948 10.353 13.103 1.00 10.85 88 GLY A O 1
ATOM 700 N N . VAL A 1 89 ? 11.778 9.256 14.887 1.00 9.00 89 VAL A N 1
ATOM 701 C CA . VAL A 1 89 ? 11.940 10.437 15.719 1.00 7.92 89 VAL A CA 1
ATOM 702 C C . VAL A 1 89 ? 13.406 10.408 16.113 1.00 7.46 89 VAL A C 1
ATOM 703 O O . VAL A 1 89 ? 13.888 9.410 16.663 1.00 9.16 89 VAL A O 1
ATOM 707 N N . ILE A 1 90 ? 14.115 11.489 15.813 1.00 7.72 90 ILE A N 1
ATOM 708 C CA . ILE A 1 90 ? 15.540 11.568 16.081 1.00 7.92 90 ILE A CA 1
ATOM 709 C C . ILE A 1 90 ? 15.898 12.803 16.889 1.00 7.34 90 ILE A C 1
ATOM 710 O O . ILE A 1 90 ? 15.090 13.726 17.030 1.00 8.51 90 ILE A O 1
ATOM 715 N N . THR A 1 91 ? 17.117 12.829 17.409 1.00 6.89 91 THR A N 1
ATOM 716 C CA . THR A 1 91 ? 17.543 13.943 18.233 1.00 7.77 91 THR A CA 1
ATOM 717 C C . THR A 1 91 ? 19.043 14.201 18.176 1.00 8.08 91 THR A C 1
ATOM 718 O O . THR A 1 91 ? 19.838 13.289 17.936 1.00 8.19 91 THR A O 1
ATOM 722 N N . HIS A 1 92 ? 19.427 15.455 18.394 1.00 8.17 92 HIS A N 1
ATOM 723 C CA . HIS A 1 92 ? 20.836 15.824 18.429 1.00 7.63 92 HIS A CA 1
ATOM 724 C C . HIS A 1 92 ? 21.373 15.500 19.819 1.00 9.46 92 HIS A C 1
ATOM 725 O O . HIS A 1 92 ? 22.582 15.417 20.022 1.00 9.02 92 HIS A O 1
ATOM 732 N N . THR A 1 93 ? 20.471 15.335 20.780 1.00 7.35 93 THR A N 1
ATOM 733 C CA . THR A 1 93 ? 20.879 15.045 22.147 1.00 9.07 93 THR A CA 1
ATOM 734 C C . THR A 1 93 ? 21.602 13.705 22.240 1.00 8.61 93 THR A C 1
ATOM 735 O O . THR A 1 93 ? 21.108 12.692 21.749 1.00 11.18 93 THR A O 1
ATOM 739 N N . GLY A 1 94 ? 22.779 13.706 22.858 1.00 9.49 94 GLY A N 1
ATOM 740 C CA . GLY A 1 94 ? 23.540 12.476 22.990 1.00 10.00 94 GLY A CA 1
ATOM 741 C C . GLY A 1 94 ? 24.340 12.128 21.750 1.00 9.91 94 GLY A C 1
ATOM 742 O O . GLY A 1 94 ? 24.931 11.048 21.672 1.00 10.40 94 GLY A O 1
ATOM 743 N N . ALA A 1 95 ? 24.354 13.036 20.779 1.00 9.41 95 ALA A N 1
ATOM 744 C CA . ALA A 1 95 ? 25.094 12.841 19.537 1.00 10.02 95 ALA A CA 1
ATOM 745 C C . ALA A 1 95 ? 26.125 13.951 19.406 1.00 11.04 95 ALA A C 1
ATOM 746 O O . ALA A 1 95 ? 25.879 15.082 19.816 1.00 11.84 95 ALA A O 1
ATOM 748 N N . SER A 1 96 ? 27.274 13.632 18.825 1.00 11.49 96 SER A N 1
ATOM 749 C CA . SER A 1 96 ? 28.332 14.617 18.662 1.00 12.46 96 SER A CA 1
ATOM 750 C C . SER A 1 96 ? 27.979 15.672 17.619 1.00 12.70 96 SER A C 1
ATOM 751 O O . SER A 1 96 ? 27.388 15.367 16.585 1.00 12.94 96 SER A O 1
ATOM 756 N N . GLY A 1 97 ? 28.349 16.916 17.905 1.00 17.17 97 GLY A N 1
ATOM 757 C CA . GLY A 1 97 ? 28.087 18.006 16.984 1.00 19.01 97 GLY A CA 1
ATOM 758 C C . GLY A 1 97 ? 26.660 18.089 16.481 1.00 17.30 97 GLY A C 1
ATOM 759 O O . GLY A 1 97 ? 25.717 18.131 17.270 1.00 18.23 97 GLY A O 1
ATOM 760 N N . ASN A 1 98 ? 26.506 18.109 15.161 1.00 18.65 98 ASN A N 1
ATOM 761 C CA . ASN A 1 98 ? 25.190 18.201 14.540 1.00 15.70 98 ASN A CA 1
ATOM 762 C C . ASN A 1 98 ? 24.659 16.849 14.079 1.00 15.19 98 ASN A C 1
ATOM 763 O O . ASN A 1 98 ? 23.752 16.780 13.248 1.00 15.15 98 ASN A O 1
ATOM 765 N N . ASN A 1 99 ? 25.239 15.776 14.607 1.00 12.97 99 ASN A N 1
ATOM 766 C CA . ASN A 1 99 ? 24.805 14.428 14.273 1.00 11.31 99 ASN A CA 1
ATOM 767 C C . ASN A 1 99 ? 23.496 14.131 14.993 1.00 9.34 99 ASN A C 1
ATOM 768 O O . ASN A 1 99 ? 23.074 14.882 15.872 1.00 9.93 99 ASN A O 1
ATOM 777 N N . PHE A 1 100 ? 22.863 13.030 14.603 1.00 10.49 100 PHE A N 1
ATOM 778 C CA . PHE A 1 100 ? 21.603 12.591 15.191 1.00 10.01 100 PHE A CA 1
ATOM 779 C C . PHE A 1 100 ? 21.690 11.153 15.671 1.00 10.06 100 PHE A C 1
ATOM 780 O O . PHE A 1 100 ? 22.479 10.360 15.160 1.00 11.38 100 PHE A O 1
ATOM 788 N N . VAL A 1 101 ? 20.860 10.831 16.653 1.00 9.25 101 VAL A N 1
ATOM 789 C CA . VAL A 1 101 ? 20.720 9.465 17.136 1.00 8.77 101 VAL A CA 1
ATOM 790 C C . VAL A 1 101 ? 19.209 9.307 17.216 1.00 10.10 101 VAL A C 1
ATOM 791 O O . VAL A 1 101 ? 18.480 10.303 17.282 1.00 10.56 101 VAL A O 1
ATOM 795 N N . GLU A 1 102 ? 18.725 8.075 17.183 1.00 9.10 102 GLU A N 1
ATOM 796 C CA . GLU A 1 102 ? 17.293 7.854 17.241 1.00 9.87 102 GLU A CA 1
ATOM 797 C C . GLU A 1 102 ? 16.801 7.963 18.667 1.00 11.16 102 GLU A C 1
ATOM 798 O O . GLU A 1 102 ? 17.530 7.667 19.611 1.00 12.93 102 GLU A O 1
ATOM 806 N N . CYS A 1 103 ? 15.569 8.422 18.835 1.00 9.00 103 CYS A N 1
ATOM 807 C CA . CYS A 1 103 ? 15.015 8.487 20.172 1.00 9.37 103 CYS A CA 1
ATOM 808 C C . CYS A 1 103 ? 14.559 7.058 20.459 1.00 14.41 103 CYS A C 1
ATOM 809 O O . CYS A 1 103 ? 14.194 6.324 19.539 1.00 21.48 103 CYS A O 1
ATOM 812 N N . THR A 1 104 ? 14.590 6.664 21.725 1.00 13.65 104 THR A N 1
ATOM 813 C CA . THR A 1 104 ? 14.232 5.302 22.113 1.00 16.12 104 THR A CA 1
ATOM 814 C C . THR A 1 104 ? 12.771 5.075 22.483 1.00 16.82 104 THR A C 1
ATOM 815 O O . THR A 1 104 ? 12.320 3.916 22.374 1.00 23.26 104 THR A O 1
#

Foldseek 3Di:
DAPWAAPPAGHHVVLLLVQLVVQLVCVVVVAAAEPVGPFDFDPPPVVDDFPDDDRKTKTARDSVSDHDHYYDSAFKIWIAHPVSHTRAIWGCPPPPDNDIDGTD